Protein AF-A0A821ICR1-F1 (afdb_monomer)

Solvent-accessible surface area (backbone atoms only — not comparable to full-atom values): 5956 Å² total; per-residue (Å²): 132,76,52,73,69,28,49,47,45,51,52,50,46,74,42,78,88,55,78,83,22,55,40,47,46,51,37,51,48,42,64,43,87,53,68,74,75,41,59,84,44,47,68,57,51,52,46,37,52,59,35,56,72,72,48,87,86,81,92,72,81,66,43,65,92,65,102,60,95,56,70,90,79,60,60,89,93,61,89,80,88,70,66,37,86,83,75,68,42,76,76,124

Foldseek 3Di:
DADPLQVVLVVQCPDDDDCPGPVNVLLVQLPDPPPVSCPVCVVSVVSNVVSVVPDDDDDDDWDADDPDPCVVVDDPPDDDDRSGDGDTHPPD

Sequence (92 aa):
GLTQDQSAAVYIYTMEWGDTTLYHVLNKALRSENRQALKIWFPYMKLFDTALHKLPTVKEAVWRGVPVDISKNFAKNQIVTWWSVNSCSDGK

Secondary structure (DSSP, 8-state):
---HHHHHHHHHHT--SSTTSHHHHHHHHHHSS-TTTTGGGHHHHHHHHHHHTTSPP--S--B---SS--GGG--TT------S----B---

Mean predicted aligned error: 4.23 Å

pLDDT: mean 92.0, std 6.42, range [54.66, 98.5]

Structure (mmCIF, N/CA/C/O backbone):
data_AF-A0A821ICR1-F1
#
_entry.id   AF-A0A821ICR1-F1
#
loop_
_atom_site.group_PDB
_atom_site.id
_atom_site.type_symbol
_atom_site.label_atom_id
_atom_site.label_alt_id
_atom_site.label_comp_id
_atom_site.label_asym_id
_atom_site.label_entity_id
_atom_site.label_seq_id
_atom_site.pdbx_PDB_ins_code
_atom_site.Cartn_x
_atom_site.Cartn_y
_atom_site.Cartn_z
_atom_site.occupancy
_atom_site.B_iso_or_equiv
_atom_site.auth_seq_id
_atom_site.auth_comp_id
_atom_site.auth_asym_id
_atom_site.auth_atom_id
_atom_site.pdbx_PDB_model_num
ATOM 1 N N . GLY A 1 1 ? -16.145 -8.055 10.567 1.00 87.81 1 GLY A N 1
ATOM 2 C CA . GLY A 1 1 ? -16.152 -6.974 9.561 1.00 87.81 1 GLY A CA 1
ATOM 3 C C . GLY A 1 1 ? -15.048 -5.973 9.847 1.00 87.81 1 GLY A C 1
ATOM 4 O O . GLY A 1 1 ? -14.383 -6.092 10.876 1.00 87.81 1 GLY A O 1
ATOM 5 N N . LEU A 1 2 ? -14.837 -5.018 8.941 1.00 96.75 2 LEU A N 1
ATOM 6 C CA . LEU A 1 2 ? -13.922 -3.890 9.149 1.00 96.75 2 LEU A CA 1
ATOM 7 C C . LEU A 1 2 ? -14.518 -2.883 10.145 1.00 96.75 2 LEU A C 1
ATOM 9 O O . LEU A 1 2 ? -15.739 -2.751 10.232 1.00 96.75 2 LEU A O 1
ATOM 13 N N . THR A 1 3 ? -13.667 -2.180 10.894 1.00 98.31 3 THR A N 1
ATOM 14 C CA . THR A 1 3 ? -14.092 -0.976 11.630 1.00 98.31 3 THR A CA 1
ATOM 15 C C . THR A 1 3 ? -14.297 0.193 10.663 1.00 98.31 3 THR A C 1
ATOM 17 O O . THR A 1 3 ? -13.858 0.132 9.514 1.00 98.31 3 THR A O 1
ATOM 20 N N . GLN A 1 4 ? -14.917 1.283 11.124 1.00 98.19 4 GLN A N 1
ATOM 21 C CA . GLN A 1 4 ? -15.072 2.496 10.315 1.00 98.19 4 GLN A CA 1
ATOM 22 C C . GLN A 1 4 ? -13.720 3.028 9.816 1.00 98.19 4 GLN A C 1
ATOM 24 O O . GLN A 1 4 ? -13.576 3.270 8.621 1.00 98.19 4 GLN A O 1
ATOM 29 N N . ASP A 1 5 ? -12.713 3.112 10.689 1.00 98.31 5 ASP A N 1
ATOM 30 C CA . ASP A 1 5 ? -11.366 3.568 10.319 1.00 98.31 5 ASP A CA 1
ATOM 31 C C . ASP A 1 5 ? -10.687 2.641 9.308 1.00 98.31 5 ASP A C 1
ATOM 33 O O . ASP A 1 5 ? -9.994 3.100 8.407 1.00 98.31 5 ASP A O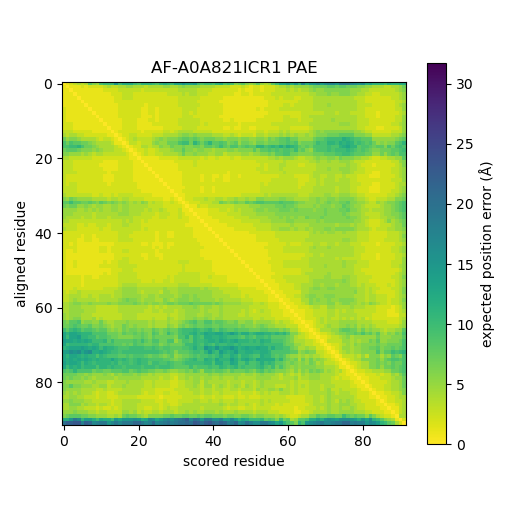 1
ATOM 37 N N . GLN A 1 6 ? -10.901 1.328 9.424 1.00 98.38 6 GLN A N 1
ATOM 38 C CA . GLN A 1 6 ? -10.351 0.349 8.487 1.00 98.38 6 GLN A CA 1
ATOM 39 C C . GLN A 1 6 ? -10.996 0.469 7.106 1.00 98.38 6 GLN A C 1
ATOM 41 O O . GLN A 1 6 ? -10.289 0.492 6.099 1.00 98.38 6 GLN A O 1
ATOM 46 N N . SER A 1 7 ? -12.324 0.594 7.054 1.00 98.12 7 SER A N 1
ATOM 47 C CA . SER A 1 7 ? -13.051 0.845 5.807 1.00 98.12 7 SER A CA 1
ATOM 48 C C . SER A 1 7 ? -12.627 2.172 5.178 1.00 98.12 7 SER A C 1
ATOM 50 O O . SER A 1 7 ? -12.346 2.222 3.983 1.00 98.12 7 SER A O 1
ATOM 52 N N . ALA A 1 8 ? -12.514 3.232 5.985 1.00 97.88 8 ALA A N 1
ATOM 53 C CA . ALA A 1 8 ? -12.066 4.543 5.532 1.00 97.88 8 ALA A CA 1
ATOM 54 C C . ALA A 1 8 ? -10.628 4.498 5.000 1.00 97.88 8 ALA A C 1
ATOM 56 O O . ALA A 1 8 ? -10.368 5.082 3.954 1.00 97.88 8 ALA A O 1
ATOM 57 N N . ALA A 1 9 ? -9.721 3.770 5.664 1.00 97.94 9 ALA A N 1
ATOM 58 C CA . ALA A 1 9 ? -8.329 3.617 5.241 1.00 97.94 9 ALA A CA 1
ATOM 59 C C . ALA A 1 9 ? -8.203 2.943 3.868 1.00 97.94 9 ALA A C 1
ATOM 61 O O . ALA A 1 9 ? -7.395 3.391 3.054 1.00 97.94 9 ALA A O 1
ATOM 62 N N . VAL A 1 10 ? -9.006 1.903 3.607 1.00 97.56 10 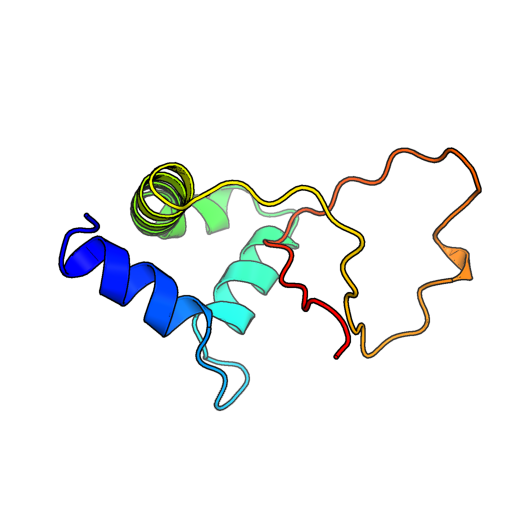VAL A N 1
ATOM 63 C CA . VAL A 1 10 ? -9.069 1.248 2.291 1.00 97.56 10 VAL A CA 1
ATOM 64 C C . VAL A 1 10 ? -9.671 2.188 1.250 1.00 97.56 10 VAL A C 1
ATOM 66 O O . VAL A 1 10 ? -9.089 2.378 0.187 1.00 97.56 10 VAL A O 1
ATOM 69 N N . TYR A 1 11 ? -10.787 2.833 1.582 1.00 96.88 11 TYR A N 1
ATOM 70 C CA . TYR A 1 11 ? -11.494 3.735 0.677 1.00 96.88 11 TYR A CA 1
ATOM 71 C C . TYR A 1 11 ? -10.629 4.919 0.223 1.00 96.88 11 TYR A C 1
ATOM 73 O O . TYR A 1 11 ? -10.525 5.194 -0.972 1.00 96.88 11 TYR A O 1
ATOM 81 N N . ILE A 1 12 ? -9.953 5.599 1.155 1.00 96.00 12 ILE A N 1
ATOM 82 C CA . ILE A 1 12 ? -9.100 6.745 0.818 1.00 96.00 12 ILE A CA 1
ATOM 83 C C . ILE A 1 12 ? -7.846 6.330 0.031 1.00 96.00 12 ILE A C 1
ATOM 85 O O . ILE A 1 12 ? -7.340 7.125 -0.756 1.00 96.00 12 ILE A O 1
ATOM 89 N N . TYR A 1 13 ? -7.359 5.093 0.198 1.00 96.69 13 TYR A N 1
ATOM 90 C CA . TYR A 1 13 ? -6.267 4.557 -0.622 1.00 96.69 13 TYR A CA 1
ATOM 91 C C . TYR A 1 13 ? -6.685 4.343 -2.079 1.00 96.69 13 TYR A C 1
ATOM 93 O O . TYR A 1 13 ? -5.86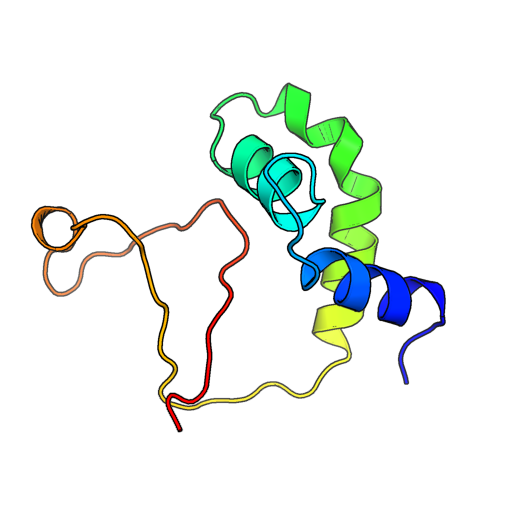2 4.493 -2.970 1.00 96.69 13 TYR A O 1
ATOM 101 N N . THR A 1 14 ? -7.943 3.987 -2.336 1.00 93.94 14 THR A N 1
ATOM 102 C CA . THR A 1 14 ? -8.444 3.727 -3.699 1.00 93.94 14 THR A CA 1
ATOM 103 C C . THR A 1 14 ? -8.919 4.978 -4.433 1.00 93.94 14 THR A C 1
ATOM 105 O O . THR A 1 14 ? -9.330 4.895 -5.586 1.00 93.94 14 THR A O 1
ATOM 108 N N . MET A 1 15 ? -8.910 6.131 -3.769 1.00 92.81 15 MET A N 1
ATOM 109 C CA . MET A 1 15 ? -9.383 7.374 -4.354 1.00 92.81 15 MET A CA 1
ATOM 110 C C . MET A 1 15 ? -8.267 8.129 -5.071 1.00 92.81 15 MET A C 1
ATOM 112 O O . MET A 1 15 ? -7.253 8.493 -4.472 1.00 92.81 15 MET A O 1
ATOM 116 N N . GLU A 1 16 ? -8.508 8.435 -6.343 1.00 87.38 16 GLU A N 1
ATOM 117 C CA . GLU A 1 16 ? -7.586 9.169 -7.203 1.00 87.38 16 GLU A CA 1
ATOM 118 C C . GLU A 1 16 ? -8.274 10.410 -7.790 1.00 87.38 16 GLU A C 1
ATOM 120 O O . GLU A 1 16 ? -9.239 10.319 -8.540 1.00 87.38 16 GLU A O 1
ATOM 125 N N . TRP A 1 17 ? -7.776 11.595 -7.437 1.00 86.69 17 TRP A N 1
ATOM 126 C CA . TRP A 1 17 ? -8.221 12.891 -7.964 1.00 86.69 17 TRP A CA 1
ATOM 127 C C . TRP A 1 17 ? -7.041 13.839 -8.267 1.00 86.69 17 TRP A C 1
ATOM 129 O O . TRP A 1 17 ? -7.236 15.037 -8.460 1.00 86.69 17 TRP A O 1
ATOM 139 N N . GLY A 1 18 ? -5.805 13.318 -8.274 1.00 88.94 18 GLY A N 1
ATOM 140 C CA . GLY A 1 18 ? -4.573 14.070 -8.536 1.00 88.94 18 GLY A CA 1
ATOM 141 C C . GLY A 1 18 ? -3.344 13.546 -7.780 1.00 88.94 18 GLY A C 1
ATOM 142 O O . GLY A 1 18 ? -3.396 12.543 -7.064 1.00 88.94 18 GLY A O 1
ATOM 143 N N . ASP A 1 19 ? -2.232 14.275 -7.895 1.00 89.31 19 ASP A N 1
ATOM 144 C CA . ASP A 1 19 ? -0.917 13.873 -7.364 1.00 89.31 19 ASP A CA 1
ATOM 145 C C . ASP A 1 19 ? -0.786 13.942 -5.834 1.00 89.31 19 ASP A C 1
ATOM 147 O O . ASP A 1 19 ? 0.172 13.422 -5.258 1.00 89.31 19 ASP A O 1
ATOM 151 N N . THR A 1 20 ? -1.730 14.599 -5.161 1.00 90.94 20 THR A N 1
ATOM 152 C CA . THR A 1 20 ? -1.750 14.768 -3.699 1.00 90.94 20 THR A CA 1
ATOM 153 C C . THR A 1 20 ? -2.636 13.749 -2.990 1.00 90.94 20 THR A C 1
ATOM 155 O O . THR A 1 20 ? -2.781 13.799 -1.768 1.00 90.94 20 THR A O 1
ATOM 158 N N . THR A 1 21 ? -3.220 12.813 -3.737 1.00 94.62 21 THR A N 1
ATOM 159 C CA . THR A 1 21 ? -3.991 11.703 -3.170 1.00 94.62 21 THR A CA 1
ATOM 160 C C . THR A 1 21 ? -3.113 10.825 -2.291 1.00 94.62 21 THR A C 1
ATOM 162 O O . THR A 1 21 ? -1.895 10.720 -2.477 1.00 94.62 21 THR A O 1
ATOM 165 N N . LEU A 1 22 ? -3.744 10.142 -1.337 1.00 94.94 22 LEU A N 1
ATOM 166 C CA . LEU A 1 22 ? -3.023 9.245 -0.446 1.00 94.94 22 LEU A CA 1
ATOM 167 C C . LEU A 1 22 ? 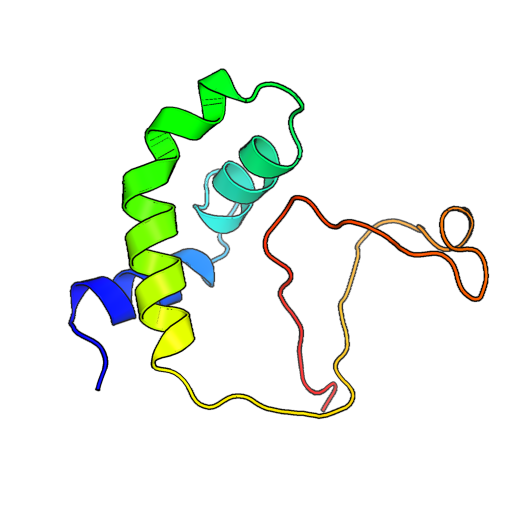-2.307 8.135 -1.221 1.00 94.94 22 LEU A C 1
ATOM 169 O O . LEU A 1 22 ? -1.149 7.849 -0.926 1.00 94.94 22 LEU A O 1
ATOM 173 N N . TYR A 1 23 ? -2.961 7.577 -2.244 1.00 94.56 23 TYR A N 1
ATOM 174 C CA . TYR A 1 23 ? -2.362 6.620 -3.170 1.00 94.56 23 TYR A CA 1
ATOM 175 C C . TYR A 1 23 ? -1.034 7.127 -3.747 1.00 94.56 23 TYR A C 1
ATOM 177 O O . TYR A 1 23 ? -0.001 6.463 -3.612 1.00 94.56 23 TYR A O 1
ATOM 185 N N . HIS A 1 24 ? -1.038 8.319 -4.355 1.00 94.06 24 HIS A N 1
ATOM 186 C CA . HIS A 1 24 ? 0.145 8.887 -5.000 1.00 94.06 24 HIS A CA 1
ATOM 187 C C . HIS A 1 24 ? 1.252 9.196 -3.992 1.00 94.06 24 HIS A C 1
ATOM 189 O O . HIS A 1 24 ? 2.404 8.790 -4.191 1.00 94.06 24 HIS A O 1
ATOM 195 N N . VAL A 1 25 ? 0.915 9.891 -2.904 1.00 95.00 25 VAL A N 1
ATOM 196 C CA . VAL A 1 25 ? 1.898 10.360 -1.921 1.00 95.00 25 VAL A CA 1
ATOM 197 C C . VAL A 1 25 ? 2.524 9.185 -1.169 1.00 95.00 25 VAL A C 1
ATOM 199 O O . VAL A 1 25 ? 3.754 9.116 -1.066 1.00 95.00 25 VAL A O 1
ATOM 202 N N . LEU A 1 26 ? 1.716 8.228 -0.706 1.00 95.38 26 LEU A N 1
ATOM 203 C CA . LEU A 1 26 ? 2.218 7.057 0.009 1.00 95.38 26 LEU A CA 1
ATOM 204 C C . LEU A 1 26 ? 3.088 6.191 -0.902 1.00 95.38 26 LEU A C 1
ATOM 206 O O . LEU A 1 26 ? 4.212 5.854 -0.534 1.00 95.38 26 LEU A O 1
ATOM 210 N N . ASN A 1 27 ? 2.625 5.874 -2.115 1.00 94.44 27 ASN A N 1
ATOM 211 C CA . ASN A 1 27 ? 3.406 5.036 -3.024 1.00 94.44 27 ASN A CA 1
ATOM 212 C C . ASN A 1 27 ? 4.680 5.736 -3.518 1.00 94.44 27 ASN A C 1
ATOM 214 O O . ASN A 1 27 ? 5.682 5.066 -3.775 1.00 94.44 27 ASN A O 1
ATOM 218 N N . LYS A 1 28 ? 4.695 7.072 -3.603 1.00 93.69 28 LYS A N 1
ATOM 219 C CA . LYS A 1 28 ? 5.923 7.845 -3.844 1.00 93.69 28 LYS A CA 1
ATOM 220 C C . LYS A 1 28 ? 6.893 7.743 -2.665 1.00 93.69 28 LYS A C 1
ATOM 222 O O . LYS A 1 28 ? 8.081 7.522 -2.894 1.00 93.69 28 LYS A O 1
ATOM 227 N N . ALA A 1 29 ? 6.406 7.863 -1.431 1.00 94.75 29 ALA A N 1
ATOM 228 C CA . ALA A 1 29 ? 7.233 7.706 -0.235 1.00 94.75 29 ALA A CA 1
ATOM 229 C C . ALA A 1 29 ? 7.802 6.282 -0.122 1.00 94.75 29 ALA A C 1
ATOM 231 O O . ALA A 1 29 ? 8.979 6.119 0.182 1.00 94.75 29 ALA A O 1
ATOM 232 N N . LEU A 1 30 ? 6.998 5.263 -0.441 1.00 94.44 30 LEU A N 1
ATOM 233 C CA . LEU A 1 30 ? 7.406 3.856 -0.442 1.00 94.44 30 LEU A CA 1
ATOM 234 C C . LEU A 1 30 ? 8.485 3.545 -1.486 1.00 94.44 30 LEU A C 1
ATOM 236 O O . LEU A 1 30 ? 9.418 2.801 -1.197 1.00 94.44 30 LEU A O 1
ATOM 240 N N . ARG A 1 31 ? 8.394 4.142 -2.682 1.00 92.12 31 ARG A N 1
ATOM 241 C CA . ARG A 1 31 ? 9.422 4.006 -3.730 1.00 92.12 31 ARG A CA 1
ATOM 242 C C . ARG A 1 31 ? 10.720 4.749 -3.413 1.00 92.12 31 ARG A C 1
ATOM 244 O O . ARG A 1 31 ? 11.754 4.401 -3.969 1.00 92.12 31 ARG A O 1
ATOM 251 N N . SER A 1 32 ? 10.671 5.772 -2.562 1.00 92.69 32 SER A N 1
ATOM 252 C CA . SER A 1 32 ? 11.864 6.512 -2.152 1.00 92.69 32 SER A CA 1
ATOM 253 C C . SER A 1 32 ? 12.787 5.629 -1.317 1.00 92.69 32 SER A C 1
ATOM 255 O O . SER A 1 32 ? 12.334 4.865 -0.469 1.00 92.69 32 SER A O 1
ATOM 257 N N . GLU A 1 33 ? 14.099 5.770 -1.489 1.00 89.38 33 GLU A N 1
ATOM 258 C CA . GLU A 1 33 ? 15.099 5.099 -0.647 1.00 89.38 33 GLU A CA 1
ATOM 259 C C . GLU A 1 33 ? 15.208 5.726 0.757 1.00 89.38 33 GLU A C 1
ATOM 261 O O . GLU A 1 33 ? 15.822 5.158 1.662 1.00 89.38 33 GLU A O 1
ATOM 266 N N . ASN A 1 34 ? 14.543 6.862 0.998 1.00 93.50 34 ASN A N 1
ATOM 267 C CA . ASN A 1 34 ? 14.546 7.536 2.293 1.00 93.50 34 ASN A CA 1
ATOM 268 C C . ASN A 1 34 ? 13.622 6.840 3.310 1.00 93.50 34 ASN A C 1
ATOM 270 O O . ASN A 1 34 ? 12.461 7.207 3.500 1.00 93.50 34 ASN A O 1
ATOM 274 N N . ARG A 1 35 ? 14.168 5.858 4.031 1.00 91.56 35 ARG A N 1
ATOM 275 C CA . ARG A 1 35 ? 13.443 5.113 5.078 1.00 91.56 35 ARG A CA 1
ATOM 276 C C . ARG A 1 35 ? 13.021 5.972 6.277 1.00 91.56 35 ARG A C 1
ATOM 278 O O . ARG A 1 35 ? 12.054 5.625 6.947 1.00 91.56 35 ARG A O 1
ATOM 285 N N . GLN A 1 36 ? 13.688 7.098 6.547 1.00 93.62 36 GLN A N 1
ATOM 286 C CA . GLN A 1 36 ? 13.286 7.999 7.638 1.00 93.62 36 GLN A CA 1
ATOM 287 C C . GLN A 1 36 ? 11.982 8.731 7.307 1.00 93.62 36 GLN A C 1
ATOM 289 O O . GLN A 1 36 ? 11.119 8.864 8.175 1.00 93.62 36 GLN A O 1
ATOM 294 N N . ALA A 1 37 ? 11.799 9.117 6.042 1.00 91.00 37 ALA A N 1
ATOM 295 C CA . ALA A 1 37 ? 10.572 9.752 5.565 1.00 91.00 37 ALA A CA 1
ATOM 296 C C . ALA A 1 37 ? 9.342 8.828 5.651 1.00 91.00 37 ALA A C 1
ATOM 298 O O . ALA A 1 37 ? 8.214 9.314 5.648 1.00 91.00 37 ALA A O 1
ATOM 299 N N . LEU A 1 38 ? 9.533 7.507 5.772 1.00 94.31 38 LEU A N 1
ATOM 300 C CA . LEU A 1 38 ? 8.432 6.552 5.914 1.00 94.31 38 LEU A CA 1
ATOM 301 C C . LEU A 1 38 ? 7.821 6.501 7.314 1.00 94.31 38 LEU A C 1
ATOM 303 O O . LEU A 1 38 ? 6.675 6.078 7.450 1.00 94.31 38 LEU A O 1
ATOM 307 N N . LYS A 1 39 ? 8.535 6.951 8.351 1.00 95.75 39 LYS A N 1
ATOM 308 C CA . LYS A 1 39 ? 8.080 6.824 9.746 1.00 95.75 39 LYS A CA 1
ATOM 309 C C . LYS A 1 39 ? 6.727 7.488 9.998 1.00 95.75 39 LYS A C 1
ATOM 311 O O . LYS A 1 39 ? 5.913 6.935 10.732 1.00 95.75 39 LYS A O 1
ATOM 316 N N . ILE A 1 40 ? 6.462 8.625 9.350 1.00 95.88 40 ILE A N 1
ATOM 317 C CA . ILE A 1 40 ? 5.180 9.337 9.473 1.00 95.88 40 ILE A CA 1
ATOM 318 C C . ILE A 1 40 ? 3.996 8.503 8.960 1.00 95.88 40 ILE A C 1
ATOM 320 O O . ILE A 1 40 ? 2.870 8.691 9.408 1.00 95.88 40 ILE A O 1
ATOM 324 N N . TRP A 1 41 ? 4.250 7.552 8.055 1.00 96.44 41 TRP A N 1
ATOM 325 C CA . TRP A 1 41 ? 3.234 6.698 7.444 1.00 96.44 41 TRP A CA 1
ATOM 326 C C . TRP A 1 41 ? 2.976 5.411 8.230 1.00 96.44 41 TRP A C 1
ATOM 328 O O . TRP A 1 41 ? 1.997 4.727 7.948 1.00 96.44 41 TRP A O 1
ATOM 338 N N . PHE A 1 42 ? 3.811 5.060 9.215 1.00 96.69 42 PHE A N 1
ATOM 339 C CA . PHE A 1 42 ? 3.701 3.787 9.944 1.00 96.69 42 PHE A CA 1
ATOM 340 C C . PHE A 1 42 ? 2.324 3.567 10.592 1.00 96.69 42 PHE A C 1
ATOM 342 O O . PHE A 1 42 ? 1.793 2.463 10.448 1.00 96.69 42 PHE A O 1
ATOM 349 N N . PRO A 1 43 ? 1.696 4.567 11.249 1.00 97.81 43 P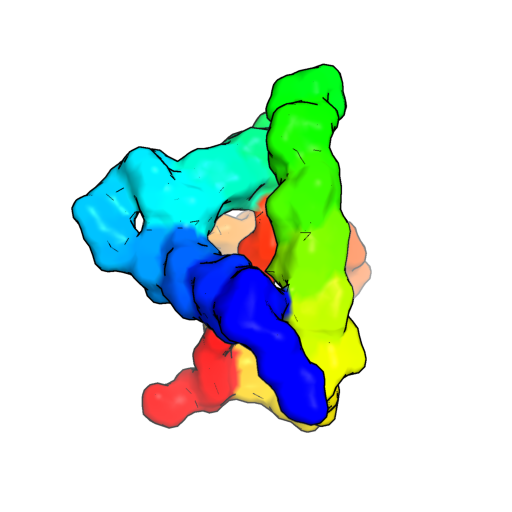RO A N 1
ATOM 350 C CA . PRO A 1 43 ? 0.362 4.383 11.817 1.00 97.81 43 PRO A CA 1
ATOM 351 C C . PRO A 1 43 ? -0.688 4.067 10.748 1.00 97.81 43 PRO A C 1
ATOM 353 O O . PRO A 1 43 ? -1.474 3.135 10.916 1.00 97.81 43 PRO A O 1
ATOM 356 N N . TYR A 1 44 ? -0.656 4.794 9.626 1.00 97.81 44 TYR A N 1
ATOM 357 C CA . TYR A 1 44 ? -1.564 4.557 8.507 1.00 97.81 44 TYR A CA 1
ATOM 358 C C . TYR A 1 44 ? -1.336 3.177 7.882 1.00 97.81 44 TYR A C 1
ATOM 360 O O . TYR A 1 44 ? -2.284 2.413 7.726 1.00 97.81 44 TYR A O 1
ATOM 368 N N . MET A 1 45 ? -0.082 2.822 7.582 1.00 97.12 45 MET A N 1
ATOM 369 C CA . MET A 1 45 ? 0.252 1.527 6.985 1.00 97.12 45 MET A CA 1
ATOM 370 C C . MET A 1 45 ? -0.176 0.370 7.880 1.00 97.12 45 MET A C 1
ATOM 372 O O . MET A 1 45 ? -0.731 -0.600 7.380 1.00 97.12 45 MET A O 1
ATOM 376 N N . LYS A 1 46 ? 0.001 0.488 9.201 1.00 98.00 46 LYS A N 1
ATOM 377 C CA . LYS A 1 46 ? -0.481 -0.521 10.149 1.00 98.00 46 LYS A CA 1
ATOM 378 C C . LYS A 1 46 ? -2.004 -0.664 10.096 1.00 98.00 46 LYS A C 1
ATOM 380 O O . LYS A 1 46 ? -2.502 -1.786 10.076 1.00 98.00 46 LYS A O 1
ATOM 385 N N . LEU A 1 47 ? -2.748 0.446 10.082 1.00 98.50 47 LEU A N 1
ATOM 386 C CA . LEU A 1 47 ? -4.213 0.428 9.995 1.00 98.50 47 LEU A CA 1
ATOM 387 C C . LEU A 1 47 ? -4.690 -0.210 8.683 1.00 98.50 47 LEU A C 1
ATOM 389 O O . LEU A 1 47 ? -5.561 -1.080 8.707 1.00 98.50 47 LEU A O 1
ATOM 393 N N . PHE A 1 48 ? -4.095 0.208 7.567 1.00 97.94 48 PHE A N 1
ATOM 394 C CA . PHE A 1 48 ? -4.402 -0.279 6.227 1.00 97.94 48 PHE A CA 1
ATOM 395 C C . PHE A 1 48 ? -4.088 -1.774 6.084 1.00 97.94 48 PHE A C 1
ATOM 397 O O . PHE A 1 48 ? -4.966 -2.548 5.715 1.00 97.94 48 PHE A O 1
ATOM 404 N N . ASP A 1 49 ? -2.894 -2.208 6.487 1.00 97.19 49 ASP A N 1
ATOM 405 C CA . ASP A 1 49 ? -2.492 -3.619 6.480 1.00 97.19 49 ASP A CA 1
ATOM 406 C C . ASP A 1 49 ? -3.400 -4.484 7.371 1.00 97.19 49 ASP A C 1
ATOM 408 O O . ASP A 1 49 ? -3.850 -5.556 6.966 1.00 97.19 49 ASP A O 1
ATOM 412 N N . THR A 1 50 ? -3.777 -3.984 8.554 1.00 98.00 50 THR A N 1
ATOM 413 C CA . THR A 1 50 ? -4.729 -4.678 9.440 1.00 98.00 50 THR A CA 1
ATOM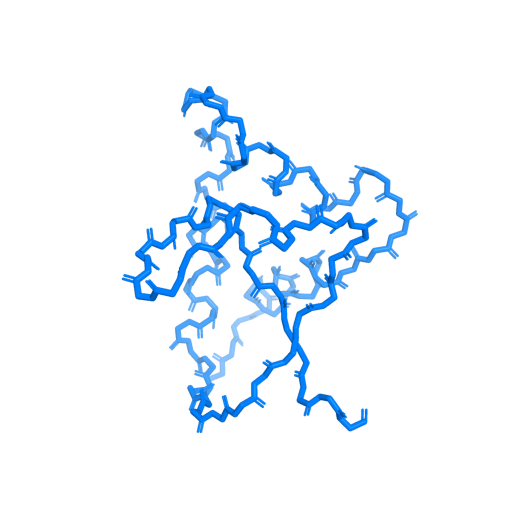 414 C C . THR A 1 50 ? -6.116 -4.804 8.799 1.00 98.00 50 THR A C 1
ATOM 416 O O . THR A 1 50 ? -6.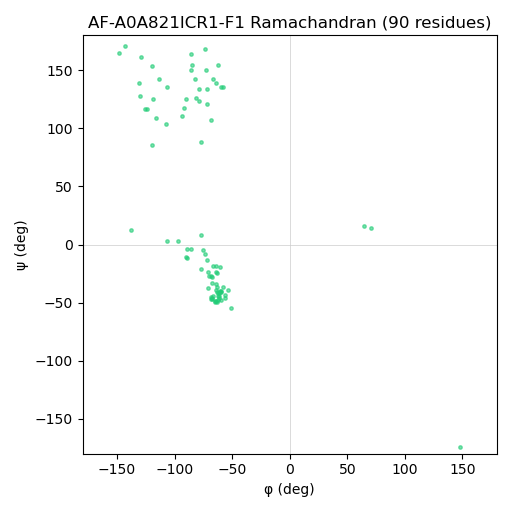822 -5.783 9.046 1.00 98.00 50 THR A O 1
ATOM 419 N N . ALA A 1 51 ? -6.542 -3.819 8.002 1.00 98.12 51 ALA A N 1
ATOM 420 C CA . ALA A 1 51 ? -7.798 -3.891 7.259 1.00 98.12 51 ALA A CA 1
ATOM 421 C C . ALA A 1 51 ? -7.723 -4.952 6.152 1.00 98.12 51 ALA A C 1
ATOM 423 O O . ALA A 1 51 ? -8.614 -5.797 6.067 1.00 98.12 51 ALA A O 1
ATOM 424 N N . LEU A 1 52 ? -6.642 -4.960 5.364 1.00 96.75 52 LEU A N 1
ATOM 425 C CA . LEU A 1 52 ? -6.440 -5.930 4.285 1.00 96.75 52 LEU A CA 1
ATOM 426 C C . LEU A 1 52 ? -6.398 -7.376 4.798 1.00 96.75 52 LEU A C 1
ATOM 428 O O . LEU A 1 52 ? -7.033 -8.242 4.204 1.00 96.75 52 LEU A O 1
ATOM 432 N N . HIS A 1 53 ? -5.759 -7.633 5.944 1.00 96.50 53 HIS A N 1
ATOM 433 C CA . HIS A 1 53 ? -5.728 -8.964 6.569 1.00 96.50 53 HIS A CA 1
ATOM 434 C C . HIS A 1 53 ? -7.111 -9.515 6.960 1.00 96.50 53 HIS A C 1
ATOM 436 O O . HIS A 1 53 ? -7.257 -10.718 7.168 1.00 96.50 53 HIS A O 1
ATOM 442 N N . LYS A 1 54 ? -8.131 -8.657 7.090 1.00 97.38 54 LYS A N 1
ATOM 443 C CA . LYS A 1 54 ? -9.511 -9.070 7.391 1.00 97.38 54 LYS A CA 1
ATOM 444 C C . LYS A 1 54 ? -10.347 -9.339 6.137 1.00 97.38 54 LYS A C 1
ATOM 446 O O . LYS A 1 54 ? -11.475 -9.816 6.273 1.00 97.38 54 LYS A O 1
ATOM 451 N N . LEU A 1 55 ? -9.852 -8.983 4.952 1.00 95.81 55 LEU A N 1
ATOM 452 C CA . LEU A 1 55 ? -10.547 -9.201 3.687 1.00 95.81 55 LEU A CA 1
ATOM 453 C C . LEU A 1 55 ? -10.282 -10.620 3.151 1.00 95.81 55 LEU A C 1
ATOM 455 O O . LEU A 1 55 ? -9.254 -11.221 3.472 1.00 95.81 55 LEU A O 1
ATOM 459 N N . PRO A 1 56 ? -11.189 -11.179 2.328 1.00 95.44 56 PRO A N 1
ATOM 460 C CA . PRO A 1 56 ? -10.959 -12.467 1.687 1.00 95.44 56 PRO A CA 1
ATOM 461 C C . PRO A 1 56 ? -9.705 -12.441 0.809 1.00 95.44 56 PRO A C 1
ATOM 463 O O . PRO A 1 56 ? -9.498 -11.520 0.022 1.00 95.44 56 PRO A O 1
ATOM 466 N N . THR A 1 57 ? -8.883 -13.483 0.912 1.00 94.62 57 THR A N 1
ATOM 467 C CA . THR A 1 57 ? -7.766 -13.689 -0.014 1.00 94.62 57 THR A CA 1
ATOM 468 C C . THR A 1 57 ? -8.281 -14.326 -1.299 1.00 94.62 57 THR A C 1
ATOM 470 O O . THR A 1 57 ? -8.895 -15.392 -1.254 1.00 94.62 57 THR A O 1
ATOM 473 N N . VAL A 1 58 ? -7.981 -13.708 -2.439 1.00 93.94 58 VAL A N 1
ATOM 474 C CA . VAL A 1 58 ? -8.320 -14.229 -3.768 1.00 93.94 58 VAL A CA 1
ATOM 475 C C . VAL A 1 58 ? -7.050 -14.745 -4.447 1.00 93.94 58 VAL A C 1
ATOM 477 O O . VAL A 1 58 ? -5.996 -14.117 -4.369 1.00 93.94 58 VAL A O 1
ATOM 480 N N . LYS A 1 59 ? -7.136 -15.922 -5.078 1.00 94.31 59 LYS A N 1
ATOM 481 C CA . LYS A 1 59 ? -6.037 -16.554 -5.825 1.00 94.31 59 LYS A CA 1
ATOM 482 C C . LYS A 1 59 ? -6.454 -16.725 -7.279 1.00 94.31 59 LYS A C 1
ATOM 484 O O . LYS A 1 59 ? -6.952 -17.780 -7.660 1.00 94.31 59 LYS A O 1
ATOM 489 N N . GLU A 1 60 ? -6.256 -15.684 -8.073 1.00 93.31 60 GLU A N 1
ATOM 490 C CA . GLU A 1 60 ? -6.613 -15.668 -9.490 1.00 93.31 60 GLU A CA 1
ATOM 491 C C . GLU A 1 60 ? -5.587 -14.892 -10.317 1.00 93.31 60 GLU A C 1
ATOM 493 O O . GLU A 1 60 ? -4.680 -14.253 -9.775 1.00 93.31 60 GLU A O 1
ATOM 498 N N . ALA A 1 61 ? -5.709 -14.983 -11.641 1.00 93.81 61 ALA A N 1
ATOM 499 C CA . ALA A 1 61 ? -4.931 -14.145 -12.537 1.00 93.81 61 ALA A CA 1
ATOM 500 C C . ALA A 1 61 ? -5.470 -12.713 -12.464 1.00 93.81 61 ALA A C 1
ATOM 502 O O . ALA A 1 61 ? -6.636 -12.472 -12.758 1.00 93.81 61 ALA A O 1
ATOM 503 N N . VAL A 1 62 ? -4.602 -11.780 -12.083 1.00 94.56 62 VAL A N 1
ATOM 504 C CA . VAL A 1 62 ? -4.924 -10.357 -11.971 1.00 94.56 62 VAL A CA 1
ATOM 505 C C . VAL A 1 62 ? -4.037 -9.540 -12.897 1.00 94.56 62 VAL A C 1
ATOM 507 O O . VAL A 1 62 ? -2.908 -9.927 -13.213 1.00 94.56 62 VAL A O 1
ATOM 510 N N . TRP A 1 63 ? -4.540 -8.383 -13.303 1.00 92.19 63 TRP A N 1
ATOM 511 C CA . TRP A 1 63 ? -3.865 -7.464 -14.205 1.00 92.19 63 TRP A CA 1
ATOM 512 C C . TRP A 1 63 ? -3.502 -6.175 -13.479 1.00 92.19 63 TRP A C 1
ATOM 514 O O . TRP A 1 63 ? -4.252 -5.662 -12.649 1.00 92.19 63 TRP A O 1
ATOM 524 N N . ARG A 1 64 ? -2.332 -5.628 -13.810 1.00 90.12 64 ARG A N 1
ATOM 525 C CA . ARG A 1 64 ? -1.882 -4.321 -13.333 1.00 90.12 64 ARG A CA 1
ATOM 526 C C . ARG A 1 64 ? -1.507 -3.454 -14.523 1.00 90.12 64 ARG A C 1
ATOM 528 O O . ARG A 1 64 ? -0.542 -3.752 -15.222 1.00 90.12 64 ARG A O 1
ATOM 535 N N . GLY A 1 65 ? -2.230 -2.354 -14.703 1.00 87.94 65 GLY A N 1
ATOM 536 C CA . GLY A 1 65 ? -1.840 -1.302 -15.635 1.00 87.94 65 GLY A CA 1
ATOM 537 C C . GLY A 1 65 ? -0.641 -0.518 -15.101 1.00 87.94 65 GLY A C 1
ATOM 538 O O . GLY A 1 65 ? -0.618 -0.125 -13.933 1.00 87.94 65 GLY A O 1
ATOM 539 N N . VAL A 1 66 ? 0.358 -0.284 -15.950 1.00 85.31 66 VAL A N 1
ATOM 540 C CA . VAL A 1 66 ? 1.491 0.599 -15.649 1.00 85.31 66 VAL A CA 1
ATOM 541 C C . VAL A 1 66 ? 1.653 1.572 -16.818 1.00 85.31 66 VAL A C 1
ATOM 543 O O . VAL A 1 66 ? 1.752 1.117 -17.955 1.00 85.31 66 VAL A O 1
ATOM 546 N N . PRO A 1 67 ? 1.699 2.895 -16.579 1.00 82.38 67 PRO A N 1
ATOM 547 C CA . PRO A 1 67 ? 1.750 3.897 -17.649 1.00 82.38 67 PRO A CA 1
ATOM 548 C C . PRO A 1 67 ? 3.136 4.039 -18.307 1.00 82.38 67 PRO A C 1
ATOM 550 O O . PRO A 1 67 ? 3.363 4.966 -19.076 1.00 82.38 67 PRO A O 1
ATOM 553 N N . VAL A 1 68 ? 4.085 3.155 -17.988 1.00 84.38 68 VAL A N 1
ATOM 554 C CA . VAL A 1 68 ? 5.469 3.184 -18.475 1.00 84.38 68 VAL A CA 1
ATOM 555 C C . VAL A 1 68 ? 5.825 1.799 -18.997 1.00 84.38 68 VAL A C 1
ATOM 557 O O . VAL A 1 68 ? 5.481 0.798 -18.367 1.00 84.38 68 VAL A O 1
ATOM 560 N N . ASP A 1 69 ? 6.542 1.739 -20.122 1.00 84.62 69 ASP A N 1
ATOM 561 C CA . ASP A 1 69 ? 7.106 0.483 -20.608 1.00 84.62 69 ASP A CA 1
ATOM 562 C C . ASP A 1 69 ? 8.214 0.016 -19.662 1.00 84.62 69 ASP A C 1
ATOM 564 O O . ASP A 1 69 ? 9.311 0.574 -19.598 1.00 84.62 69 ASP A O 1
ATOM 568 N N . ILE A 1 70 ? 7.889 -1.021 -18.902 1.00 84.88 70 ILE A N 1
ATOM 569 C CA . ILE A 1 70 ? 8.793 -1.662 -17.956 1.00 84.88 70 ILE A CA 1
ATOM 570 C C . ILE A 1 70 ? 9.275 -3.025 -18.459 1.00 84.88 70 ILE A C 1
ATOM 572 O O . ILE A 1 70 ? 10.009 -3.689 -17.737 1.00 84.88 70 ILE A O 1
ATOM 576 N N . SER A 1 71 ? 8.902 -3.447 -19.675 1.00 82.06 71 SER A N 1
ATOM 577 C CA . SER A 1 71 ? 9.151 -4.800 -20.207 1.00 82.06 71 SER A CA 1
ATOM 578 C C . SER A 1 71 ? 10.623 -5.215 -20.139 1.00 82.06 71 SER A C 1
ATOM 580 O O . SER A 1 71 ? 10.941 -6.338 -19.755 1.00 82.06 71 SER A O 1
ATOM 582 N N . LYS A 1 72 ? 11.532 -4.276 -20.419 1.00 83.75 72 LYS A N 1
ATOM 583 C CA . LYS A 1 72 ? 12.988 -4.486 -20.395 1.00 83.75 72 LYS A CA 1
ATOM 584 C C . LYS A 1 72 ? 13.554 -4.761 -18.998 1.00 83.75 72 LYS A C 1
ATOM 586 O O . LYS A 1 72 ? 14.658 -5.282 -18.894 1.00 83.75 72 LYS A O 1
ATOM 591 N N . ASN A 1 73 ? 12.814 -4.425 -17.941 1.00 82.44 73 ASN A N 1
ATOM 592 C CA . ASN A 1 73 ? 13.253 -4.582 -16.553 1.00 82.44 73 ASN A CA 1
ATOM 593 C C . ASN A 1 73 ? 12.890 -5.951 -15.958 1.00 82.44 73 ASN A C 1
ATOM 595 O O . ASN A 1 73 ? 13.258 -6.222 -14.815 1.00 82.44 73 ASN A O 1
ATOM 599 N N . PHE A 1 74 ? 12.170 -6.801 -16.701 1.00 84.50 74 PHE A N 1
ATOM 600 C CA . PHE A 1 74 ? 11.742 -8.118 -16.233 1.00 84.50 74 PHE A CA 1
ATOM 601 C C . PHE A 1 74 ? 12.381 -9.218 -17.069 1.00 84.50 74 PHE A C 1
ATOM 603 O O . PHE A 1 74 ? 12.000 -9.458 -18.215 1.00 84.50 74 PHE A O 1
ATOM 610 N N . ALA A 1 75 ? 13.325 -9.936 -16.467 1.00 85.56 75 ALA A N 1
ATOM 611 C CA . ALA A 1 75 ? 13.779 -11.210 -16.997 1.00 85.56 75 ALA A CA 1
ATOM 612 C C . ALA A 1 75 ? 12.869 -12.351 -16.513 1.00 85.56 75 ALA A C 1
ATOM 614 O O . ALA A 1 75 ? 12.302 -12.321 -15.416 1.00 85.56 75 ALA A O 1
ATOM 615 N N . LYS A 1 76 ? 12.748 -13.403 -17.328 1.00 86.25 76 LYS A N 1
ATOM 616 C CA . LYS A 1 76 ? 12.029 -14.620 -16.936 1.00 86.25 76 LYS A CA 1
ATOM 617 C C . LYS A 1 76 ? 12.661 -15.206 -15.666 1.00 86.25 76 LYS A C 1
ATOM 619 O O . LYS A 1 76 ? 13.880 -15.316 -15.582 1.00 86.25 76 LYS A O 1
ATOM 624 N N . ASN A 1 77 ? 11.824 -15.614 -14.711 1.00 86.75 77 ASN A N 1
ATOM 625 C CA . ASN A 1 77 ? 12.213 -16.173 -13.406 1.00 86.75 77 ASN A CA 1
ATOM 626 C C . ASN A 1 77 ? 12.960 -15.206 -12.466 1.00 86.75 77 ASN A C 1
ATOM 628 O O . ASN A 1 77 ? 13.556 -15.647 -11.485 1.00 86.75 77 ASN A O 1
ATOM 632 N N . GLN A 1 78 ? 12.922 -13.898 -12.727 1.00 89.81 78 GLN A N 1
ATOM 633 C CA . GLN A 1 78 ? 13.478 -12.904 -11.816 1.00 89.81 78 GLN A CA 1
ATOM 634 C C . GLN A 1 78 ? 12.529 -12.641 -10.639 1.00 89.81 78 GLN A C 1
ATOM 636 O O . GLN A 1 78 ? 11.334 -12.409 -10.826 1.00 89.81 78 GLN A O 1
ATOM 641 N N . ILE A 1 79 ? 13.074 -12.619 -9.421 1.00 88.88 79 ILE A N 1
ATOM 642 C CA . ILE A 1 79 ? 12.358 -12.123 -8.241 1.00 88.88 79 ILE A CA 1
ATOM 643 C C . ILE A 1 79 ? 12.408 -10.595 -8.269 1.00 88.88 79 ILE A C 1
ATOM 645 O O . ILE A 1 79 ? 13.490 -10.008 -8.306 1.00 88.88 79 ILE A O 1
ATOM 649 N N . VAL A 1 80 ? 11.240 -9.953 -8.245 1.00 88.38 80 VAL A N 1
ATOM 650 C CA . VAL A 1 80 ? 11.119 -8.491 -8.247 1.00 88.38 80 VAL A CA 1
ATOM 651 C C . VAL A 1 80 ? 10.420 -8.023 -6.982 1.00 88.38 80 VAL A C 1
ATOM 653 O O . VAL A 1 80 ? 9.302 -8.441 -6.682 1.00 88.38 80 VAL A O 1
ATOM 656 N N . THR A 1 81 ? 11.073 -7.114 -6.263 1.00 88.38 81 THR A N 1
ATOM 657 C CA . THR A 1 81 ? 10.499 -6.450 -5.093 1.00 88.38 81 THR A CA 1
ATOM 658 C C . THR A 1 81 ? 9.814 -5.161 -5.517 1.00 88.38 81 THR A C 1
ATOM 660 O O . THR A 1 81 ? 10.455 -4.222 -5.987 1.00 88.38 81 THR A O 1
ATOM 663 N N . TRP A 1 82 ? 8.506 -5.094 -5.295 1.00 88.50 82 TRP A N 1
ATOM 664 C CA . TRP A 1 82 ? 7.732 -3.870 -5.452 1.00 88.50 82 TRP A CA 1
ATOM 665 C C . TRP A 1 82 ? 7.639 -3.152 -4.110 1.00 88.50 82 TRP A C 1
ATOM 667 O O . TRP A 1 82 ? 6.975 -3.632 -3.198 1.00 88.50 82 TRP A O 1
ATOM 677 N N . TRP A 1 83 ? 8.303 -2.004 -3.988 1.00 90.12 83 TRP A N 1
ATOM 678 C CA . TRP A 1 83 ? 8.324 -1.247 -2.732 1.00 90.12 83 TRP A CA 1
ATOM 679 C C . TRP A 1 83 ? 6.981 -0.589 -2.383 1.00 90.12 83 TRP A C 1
ATOM 681 O O . TRP A 1 83 ? 6.698 -0.369 -1.212 1.00 90.12 83 TRP A O 1
ATOM 691 N N . SER A 1 84 ? 6.161 -0.268 -3.388 1.00 92.62 84 SER A N 1
ATOM 692 C CA . SER A 1 84 ? 4.822 0.313 -3.231 1.00 92.62 84 SER A CA 1
ATOM 693 C C . SER A 1 84 ? 3.744 -0.752 -3.022 1.00 92.62 84 SER A C 1
ATOM 695 O O . SER A 1 84 ? 3.924 -1.905 -3.414 1.00 92.62 84 SER A O 1
ATOM 697 N N . VAL A 1 85 ? 2.570 -0.339 -2.539 1.00 92.50 85 VAL A N 1
ATOM 698 C CA . VAL A 1 85 ? 1.369 -1.185 -2.587 1.00 92.50 85 VAL A CA 1
ATOM 699 C C . VAL A 1 85 ? 0.988 -1.432 -4.055 1.00 92.50 85 VAL A C 1
ATOM 701 O O . VAL A 1 85 ? 1.089 -0.540 -4.903 1.00 92.50 85 VAL A O 1
ATOM 704 N N . ASN A 1 86 ? 0.596 -2.667 -4.377 1.00 90.94 86 ASN A N 1
ATOM 705 C CA . ASN A 1 86 ? 0.296 -3.091 -5.744 1.00 90.94 86 ASN A CA 1
ATOM 706 C C . ASN A 1 86 ? -1.211 -3.272 -5.924 1.00 90.94 86 ASN A C 1
ATOM 708 O O . ASN A 1 86 ? -1.776 -4.266 -5.479 1.00 90.94 86 ASN A O 1
ATOM 712 N N . SER A 1 87 ? -1.842 -2.309 -6.592 1.00 91.12 87 SER A N 1
ATOM 713 C CA . SER A 1 87 ? -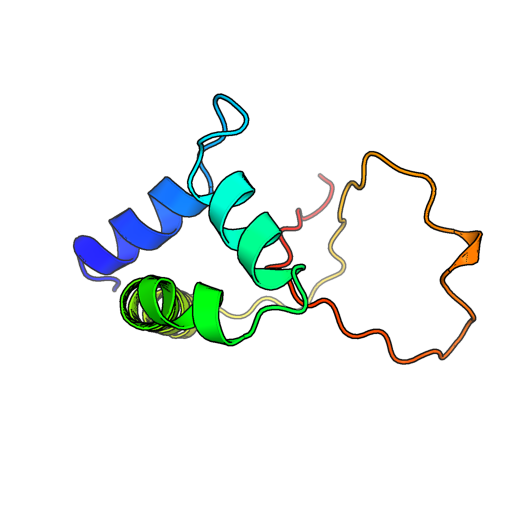3.247 -2.394 -6.997 1.00 91.12 87 SER A CA 1
ATOM 714 C C . SER A 1 87 ? -3.381 -3.199 -8.296 1.00 91.12 87 SER A C 1
ATOM 716 O O . SER A 1 87 ? -2.523 -3.097 -9.178 1.00 91.12 87 SER A O 1
ATOM 718 N N . CYS A 1 88 ? -4.441 -3.998 -8.411 1.00 92.38 88 CYS A N 1
ATOM 719 C CA . CYS A 1 88 ? -4.725 -4.845 -9.570 1.00 92.38 88 CYS A CA 1
ATOM 720 C C . CYS A 1 88 ? -6.240 -4.996 -9.786 1.00 92.38 88 CYS A C 1
ATOM 722 O O . CYS A 1 88 ? -7.023 -4.666 -8.894 1.00 92.38 88 CYS A O 1
ATOM 724 N N . SER A 1 89 ? -6.634 -5.476 -10.965 1.00 91.12 89 SER A N 1
ATOM 725 C CA . SER A 1 89 ? -8.019 -5.791 -11.330 1.00 91.12 89 SER A CA 1
ATOM 726 C C . SER A 1 89 ? -8.129 -7.201 -11.919 1.00 91.12 89 SER A C 1
ATOM 728 O O . SER A 1 89 ? -7.133 -7.779 -12.360 1.00 91.12 89 SER A O 1
ATOM 730 N N . ASP A 1 90 ? -9.340 -7.756 -11.942 1.00 87.75 90 ASP A N 1
ATOM 731 C CA . AS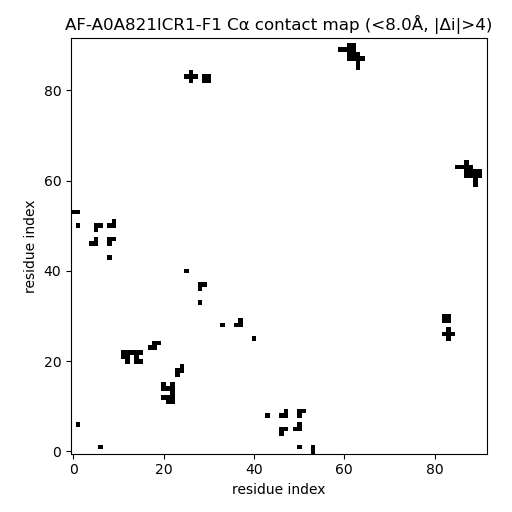P A 1 90 ? -9.647 -9.075 -12.517 1.00 87.75 90 ASP A CA 1
ATOM 732 C C . ASP A 1 90 ? -9.665 -9.076 -14.061 1.00 87.75 90 ASP A C 1
ATOM 734 O O . ASP A 1 90 ? -9.762 -10.130 -14.686 1.00 87.75 90 ASP A O 1
ATOM 738 N N . GLY A 1 91 ? -9.498 -7.907 -14.693 1.00 69.12 91 GLY A N 1
ATOM 739 C CA . GLY A 1 91 ? -9.353 -7.762 -16.145 1.00 69.12 91 GLY A CA 1
ATOM 740 C C . GLY A 1 91 ? -10.628 -8.030 -16.946 1.00 69.12 91 GLY A C 1
ATOM 741 O O . GLY A 1 91 ? -10.531 -8.219 -18.160 1.00 69.12 91 GLY A O 1
ATOM 742 N N . LYS A 1 92 ? -11.789 -8.069 -16.283 1.00 54.66 92 LYS A N 1
ATOM 743 C CA . LYS A 1 92 ? -13.095 -8.031 -16.948 1.00 54.66 92 LYS A CA 1
ATOM 744 C C . LYS A 1 92 ? -13.443 -6.628 -17.430 1.00 54.66 92 LYS A C 1
ATOM 746 O O . LYS A 1 92 ? -12.994 -5.649 -16.793 1.00 54.66 92 LYS A O 1
#

Radius of gyration: 14.88 Å; Cα contacts (8 Å, |Δi|>4): 61; chains: 1; bounding box: 31×31×32 Å